Protein AF-A0A0A9Y0E4-F1 (afdb_monomer_lite)

Structure (mmCIF, N/CA/C/O backbone):
data_AF-A0A0A9Y0E4-F1
#
_entry.id   AF-A0A0A9Y0E4-F1
#
loop_
_atom_site.group_PDB
_atom_site.id
_atom_site.type_symbol
_atom_site.label_atom_id
_atom_site.label_alt_id
_atom_site.label_comp_id
_atom_site.label_asym_id
_atom_site.label_entity_id
_atom_site.label_seq_id
_atom_site.pdbx_PDB_ins_code
_atom_site.Cartn_x
_atom_site.Cartn_y
_atom_site.Cartn_z
_atom_site.occupancy
_atom_site.B_iso_or_equiv
_atom_site.auth_seq_id
_atom_site.auth_comp_id
_atom_site.auth_asym_id
_atom_site.auth_atom_id
_atom_site.pdbx_PDB_model_num
ATOM 1 N N . MET A 1 1 ? -11.230 12.456 -2.543 1.00 35.81 1 MET A N 1
ATOM 2 C CA . MET A 1 1 ? -11.346 12.078 -1.119 1.00 35.81 1 MET A CA 1
ATOM 3 C C . MET A 1 1 ? -10.747 10.685 -0.958 1.00 35.81 1 MET A C 1
ATOM 5 O O . MET A 1 1 ? -11.053 9.833 -1.783 1.00 35.81 1 MET A O 1
ATOM 9 N N . ILE A 1 2 ? -9.826 10.468 -0.014 1.00 42.91 2 ILE A N 1
ATOM 10 C CA . ILE A 1 2 ? -9.254 9.136 0.253 1.00 42.91 2 ILE A CA 1
ATOM 11 C C . ILE A 1 2 ? -10.106 8.523 1.364 1.00 42.91 2 ILE A C 1
ATOM 13 O O . ILE A 1 2 ? -9.990 8.925 2.516 1.00 42.91 2 ILE A O 1
ATOM 17 N N . SER A 1 3 ? -11.029 7.640 0.981 1.00 48.78 3 SER A N 1
ATOM 18 C CA . SER A 1 3 ? -11.858 6.852 1.900 1.00 48.78 3 SER A CA 1
ATOM 19 C C . SER A 1 3 ? -11.068 5.618 2.352 1.00 48.78 3 SER A C 1
ATOM 21 O O . SER A 1 3 ? -10.357 5.015 1.540 1.00 48.78 3 SER A O 1
ATOM 23 N N . GLY A 1 4 ? -11.152 5.284 3.644 1.00 52.00 4 GLY A N 1
ATOM 24 C CA . GLY A 1 4 ? -10.603 4.046 4.207 1.00 52.00 4 GLY A CA 1
ATOM 25 C C . GLY A 1 4 ? -9.421 4.181 5.175 1.00 52.00 4 GLY A C 1
ATOM 26 O O . GLY A 1 4 ? -9.015 3.174 5.752 1.00 52.00 4 GLY A O 1
ATOM 27 N N . LEU A 1 5 ? -8.862 5.378 5.391 1.00 56.03 5 LEU A N 1
ATOM 28 C CA . LEU A 1 5 ? -7.753 5.554 6.335 1.00 56.03 5 LEU A CA 1
ATOM 29 C C . LEU A 1 5 ? -8.257 6.026 7.708 1.00 56.03 5 LEU A C 1
ATOM 31 O O . LEU A 1 5 ? -8.472 7.223 7.914 1.00 56.03 5 LEU A O 1
ATOM 35 N N . TRP A 1 6 ? -8.400 5.067 8.629 1.00 60.50 6 TRP A N 1
ATOM 36 C CA . TRP A 1 6 ? -8.866 5.254 10.010 1.00 60.50 6 TRP A CA 1
ATOM 37 C C . TRP A 1 6 ? -10.144 6.086 10.105 1.00 60.50 6 TRP A C 1
ATOM 39 O O . TRP A 1 6 ? -10.147 7.279 10.432 1.00 60.50 6 TRP A O 1
ATOM 49 N N . GLU A 1 7 ? -11.252 5.417 9.828 1.00 65.44 7 GLU A N 1
ATOM 50 C CA . GLU A 1 7 ? -12.558 5.868 10.287 1.00 65.44 7 GLU A CA 1
ATOM 51 C C . GLU A 1 7 ? -12.678 5.553 11.787 1.00 65.44 7 GLU A C 1
ATOM 53 O O . GLU A 1 7 ? -12.257 4.483 12.237 1.00 65.44 7 GLU A O 1
ATOM 58 N N . ARG A 1 8 ? -13.186 6.507 12.585 1.00 65.81 8 ARG A N 1
ATOM 59 C CA . ARG A 1 8 ? -13.373 6.296 14.032 1.00 65.81 8 ARG A CA 1
ATOM 60 C C . ARG A 1 8 ? -14.249 5.065 14.253 1.00 65.81 8 ARG A C 1
ATOM 62 O O . ARG A 1 8 ? -15.207 4.863 13.517 1.00 65.81 8 ARG A O 1
ATOM 69 N N . GLU A 1 9 ? -13.897 4.272 15.265 1.00 74.88 9 GLU A N 1
ATOM 70 C CA . GLU A 1 9 ? -14.642 3.072 15.689 1.00 74.88 9 GLU A CA 1
ATOM 71 C C . GLU A 1 9 ? -14.680 1.933 14.652 1.00 74.88 9 GLU A C 1
ATOM 73 O O . GLU A 1 9 ? -15.409 0.960 14.827 1.00 74.88 9 GLU A O 1
ATOM 78 N N . ARG A 1 10 ? -13.847 2.003 13.602 1.00 79.81 10 ARG A N 1
ATOM 79 C CA . ARG A 1 10 ? -13.694 0.939 12.602 1.00 79.81 10 ARG A CA 1
ATOM 80 C C . ARG A 1 10 ? -12.288 0.354 12.639 1.00 79.81 10 ARG A C 1
ATOM 82 O O . ARG A 1 10 ? -11.294 1.079 12.693 1.00 79.81 10 ARG A O 1
ATOM 89 N N . VAL A 1 11 ? -12.197 -0.972 12.557 1.00 81.69 11 VAL A N 1
ATOM 90 C CA . VAL A 1 11 ? -10.914 -1.675 12.402 1.00 81.69 11 VAL A CA 1
ATOM 91 C C . VAL A 1 11 ? -10.293 -1.284 11.059 1.00 81.69 11 VAL A C 1
ATOM 93 O O . VAL A 1 11 ? -10.971 -1.309 10.034 1.00 81.69 11 VAL A O 1
ATOM 96 N N . ALA A 1 12 ? -9.016 -0.902 11.048 1.00 83.81 12 ALA A N 1
ATOM 97 C CA . ALA A 1 12 ? -8.297 -0.549 9.826 1.00 83.81 12 ALA A CA 1
ATOM 98 C C . ALA A 1 12 ? -7.46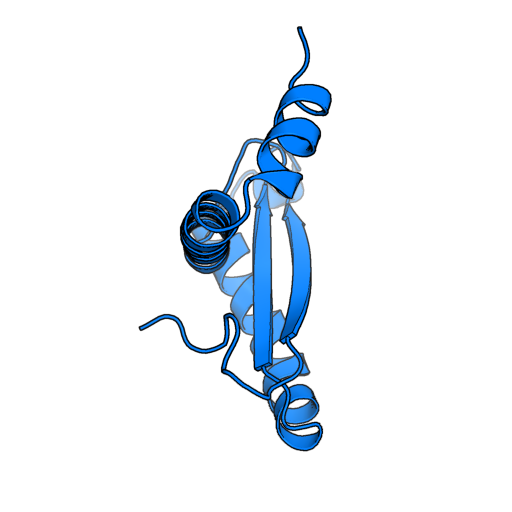2 -1.737 9.331 1.00 83.81 12 ALA A C 1
ATOM 100 O O . ALA A 1 12 ? -6.512 -2.159 9.987 1.00 83.81 12 ALA A O 1
ATOM 101 N N . TYR A 1 13 ? -7.803 -2.255 8.154 1.00 85.38 13 TYR A N 1
ATOM 102 C CA . TYR A 1 13 ? -7.040 -3.274 7.444 1.00 85.38 13 TYR A CA 1
ATOM 103 C C . TYR A 1 13 ? -6.102 -2.601 6.443 1.00 85.38 13 TYR A C 1
ATOM 105 O O . TYR A 1 13 ? -6.542 -1.992 5.462 1.00 85.38 13 TYR A O 1
ATOM 113 N N . LEU A 1 14 ? -4.800 -2.724 6.694 1.00 85.44 14 LEU A N 1
ATOM 114 C CA . LEU A 1 14 ? -3.747 -2.189 5.838 1.00 85.44 14 LEU A CA 1
ATOM 115 C C . LEU A 1 14 ? -3.047 -3.342 5.128 1.00 85.44 14 LEU A C 1
ATOM 117 O O . LEU A 1 14 ? -2.529 -4.251 5.770 1.00 85.44 14 LEU A O 1
ATOM 121 N N . ASP A 1 15 ? -3.024 -3.295 3.802 1.00 86.25 15 ASP A N 1
ATOM 122 C CA . ASP A 1 15 ? -2.390 -4.327 2.987 1.00 86.25 15 ASP A CA 1
ATOM 123 C C . ASP A 1 15 ? -1.300 -3.698 2.121 1.00 86.25 15 ASP A C 1
ATOM 125 O O . ASP A 1 15 ? -1.586 -2.991 1.148 1.00 86.25 15 ASP A O 1
ATOM 129 N N . ASN A 1 16 ? -0.047 -3.941 2.510 1.00 84.50 16 ASN A N 1
ATOM 130 C CA . ASN A 1 16 ? 1.127 -3.390 1.850 1.00 84.50 16 ASN A CA 1
ATOM 131 C C . ASN A 1 16 ? 1.570 -4.279 0.676 1.00 84.50 16 ASN A C 1
ATOM 133 O O . ASN A 1 16 ? 1.673 -5.500 0.795 1.00 84.50 16 ASN A O 1
ATOM 137 N N . ARG A 1 17 ? 1.840 -3.667 -0.478 1.00 84.19 17 ARG A N 1
ATOM 138 C CA . ARG A 1 17 ? 2.534 -4.301 -1.600 1.00 84.19 17 ARG A CA 1
ATOM 139 C C . ARG A 1 17 ? 3.698 -3.424 -2.041 1.00 84.19 17 ARG A C 1
ATOM 141 O O . ARG A 1 17 ? 3.500 -2.292 -2.476 1.00 84.19 17 ARG A O 1
ATOM 148 N N . ILE A 1 18 ? 4.874 -4.038 -2.028 1.00 84.06 18 ILE A N 1
ATOM 149 C CA . ILE A 1 18 ? 6.123 -3.473 -2.524 1.00 84.06 18 ILE A CA 1
ATOM 150 C C . ILE A 1 18 ? 6.324 -3.950 -3.968 1.00 84.06 18 ILE A C 1
ATOM 152 O O . ILE A 1 18 ? 6.216 -5.144 -4.254 1.00 84.06 18 ILE A O 1
ATOM 156 N N . ILE A 1 19 ? 6.566 -3.014 -4.881 1.00 81.69 19 ILE A N 1
ATOM 157 C CA . ILE A 1 19 ? 6.880 -3.259 -6.292 1.00 81.69 19 ILE A CA 1
ATOM 158 C C . ILE A 1 19 ? 8.383 -3.027 -6.477 1.00 81.69 19 ILE A C 1
ATOM 160 O O . ILE A 1 19 ? 8.879 -1.947 -6.183 1.00 81.69 19 ILE A O 1
ATOM 164 N N . SER A 1 20 ? 9.123 -4.014 -6.972 1.00 80.56 20 SER A N 1
ATOM 165 C CA . SER A 1 20 ? 10.510 -3.775 -7.393 1.00 80.56 20 SER A CA 1
ATOM 166 C C . SER A 1 20 ? 10.466 -2.962 -8.690 1.00 80.56 20 SER A C 1
ATOM 168 O O . SER A 1 20 ? 9.898 -3.409 -9.687 1.00 80.56 20 SER A O 1
ATOM 170 N N . ALA A 1 21 ? 10.940 -1.715 -8.628 1.00 69.62 21 ALA A N 1
ATOM 171 C CA . ALA A 1 21 ? 10.883 -0.778 -9.754 1.00 69.62 21 ALA A CA 1
ATOM 172 C C . ALA A 1 21 ? 11.829 -1.190 -10.896 1.00 69.62 21 ALA A C 1
ATOM 174 O O . ALA A 1 21 ? 11.582 -0.880 -12.057 1.00 69.62 21 ALA A O 1
ATOM 175 N N . ASP A 1 22 ? 12.867 -1.942 -10.547 1.00 75.00 22 ASP A N 1
ATOM 176 C CA . ASP A 1 22 ? 13.916 -2.487 -11.399 1.00 75.00 22 ASP A CA 1
ATOM 177 C C . ASP A 1 22 ? 13.595 -3.878 -11.969 1.00 75.00 22 ASP A C 1
ATOM 179 O O . ASP A 1 22 ? 14.361 -4.410 -12.776 1.00 75.00 22 ASP A O 1
ATOM 183 N N . ALA A 1 23 ? 12.463 -4.483 -11.591 1.00 78.69 23 ALA A N 1
ATOM 184 C CA . ALA A 1 23 ? 12.092 -5.787 -12.118 1.00 78.69 23 ALA A CA 1
ATOM 185 C C . ALA A 1 23 ? 11.965 -5.722 -13.645 1.00 78.69 23 ALA A C 1
ATOM 187 O O . ALA A 1 23 ? 11.158 -4.967 -14.190 1.00 78.69 23 ALA A O 1
ATOM 188 N N . THR A 1 24 ? 12.694 -6.593 -14.347 1.00 77.12 24 THR A N 1
ATOM 189 C CA . THR A 1 24 ? 12.694 -6.672 -15.820 1.00 77.12 24 THR A CA 1
ATOM 190 C C . THR A 1 24 ? 11.285 -6.835 -16.399 1.00 77.12 24 THR A C 1
ATOM 192 O O . THR A 1 24 ? 10.986 -6.337 -17.480 1.00 77.12 24 THR A O 1
ATOM 195 N N . LEU A 1 25 ? 10.384 -7.472 -15.645 1.00 75.50 25 LEU A N 1
ATOM 196 C CA . LEU A 1 25 ? 8.977 -7.666 -16.004 1.00 75.50 25 LEU A CA 1
ATOM 197 C C . LEU A 1 25 ? 8.175 -6.348 -16.098 1.00 75.50 25 LEU A C 1
ATOM 199 O O . LEU A 1 25 ? 7.122 -6.311 -16.736 1.00 75.50 25 LEU A O 1
ATOM 203 N N . TYR A 1 26 ? 8.675 -5.268 -15.492 1.00 74.62 26 TYR A N 1
ATOM 204 C CA . TYR A 1 26 ? 8.089 -3.926 -15.513 1.00 74.62 26 TYR A CA 1
ATOM 205 C C . TYR A 1 26 ? 8.879 -2.927 -16.367 1.00 74.62 26 TYR A C 1
ATOM 207 O O . TYR A 1 26 ? 8.451 -1.785 -16.482 1.00 74.62 26 TYR A O 1
ATOM 215 N N . ALA A 1 27 ? 9.967 -3.345 -17.026 1.00 74.19 27 ALA A N 1
ATOM 216 C CA . ALA A 1 27 ? 10.842 -2.452 -17.795 1.00 74.19 27 ALA A CA 1
ATOM 217 C C . ALA A 1 27 ? 10.124 -1.681 -18.923 1.00 74.19 27 ALA A C 1
ATOM 219 O O . ALA A 1 27 ? 10.541 -0.588 -19.292 1.00 74.19 27 ALA A O 1
ATOM 220 N N . SER A 1 28 ? 9.037 -2.236 -19.469 1.00 78.56 28 SER A N 1
ATOM 221 C CA . SER A 1 28 ? 8.206 -1.609 -20.508 1.00 78.56 28 SER A CA 1
ATOM 222 C C . SER A 1 28 ? 6.911 -0.979 -19.978 1.00 78.56 28 SER A C 1
ATOM 224 O O . SER A 1 28 ? 6.078 -0.530 -20.765 1.00 78.56 28 SER A O 1
ATOM 226 N N . GLN A 1 29 ? 6.699 -0.976 -18.660 1.00 78.94 29 GLN A N 1
ATOM 227 C CA . GLN A 1 29 ? 5.443 -0.584 -18.029 1.00 78.94 29 GLN A CA 1
ATOM 228 C C . GLN A 1 29 ? 5.606 0.682 -17.181 1.00 78.94 29 GLN A C 1
ATOM 230 O O . GLN A 1 29 ? 6.622 0.901 -16.532 1.00 78.94 29 GLN A O 1
ATOM 235 N N . ASP A 1 30 ? 4.554 1.498 -17.124 1.00 83.81 30 ASP A N 1
ATOM 236 C CA . ASP A 1 30 ? 4.493 2.636 -16.208 1.00 83.81 30 ASP A CA 1
ATOM 237 C C . ASP A 1 30 ? 4.219 2.154 -14.770 1.00 83.81 30 ASP A C 1
ATOM 239 O O . ASP A 1 30 ? 3.159 1.591 -14.474 1.00 83.81 30 ASP A O 1
ATOM 243 N N . LEU A 1 31 ? 5.154 2.416 -13.852 1.00 78.50 31 LEU A N 1
ATOM 244 C CA . LEU A 1 31 ? 5.031 2.100 -12.422 1.00 78.50 31 LEU A CA 1
ATOM 245 C C . LEU A 1 31 ? 3.792 2.743 -11.775 1.00 78.50 31 LEU A C 1
ATOM 247 O O . LEU A 1 31 ? 3.190 2.177 -10.854 1.00 78.50 31 LEU A O 1
ATOM 251 N N . THR A 1 32 ? 3.342 3.892 -12.283 1.00 81.19 32 THR A N 1
ATOM 252 C CA . THR A 1 32 ? 2.097 4.536 -11.839 1.00 81.19 32 THR A CA 1
ATOM 253 C C . THR A 1 32 ? 0.878 3.707 -12.243 1.00 81.19 32 THR A C 1
ATOM 255 O O . THR A 1 32 ? -0.053 3.522 -11.453 1.00 81.19 32 THR A O 1
ATOM 258 N N . ALA A 1 33 ? 0.872 3.165 -13.460 1.00 83.94 33 ALA A N 1
ATOM 259 C CA . ALA A 1 33 ? -0.177 2.267 -13.923 1.00 83.94 33 ALA A CA 1
ATOM 260 C C . ALA A 1 33 ? -0.163 0.939 -13.149 1.00 83.94 33 ALA A C 1
ATOM 262 O O . ALA A 1 33 ? -1.219 0.486 -12.700 1.00 83.94 33 ALA A O 1
ATOM 263 N N . ILE A 1 34 ? 1.017 0.356 -12.911 1.00 84.56 34 ILE A N 1
ATOM 264 C CA . ILE A 1 34 ? 1.170 -0.880 -12.125 1.00 84.56 34 ILE A CA 1
ATOM 265 C C . ILE A 1 34 ? 0.642 -0.680 -10.703 1.00 84.56 34 ILE A C 1
ATOM 267 O O . ILE A 1 34 ? -0.160 -1.485 -10.220 1.00 84.56 34 ILE A O 1
ATOM 271 N N . SER A 1 35 ? 1.038 0.405 -10.034 1.00 84.56 35 SER A N 1
ATOM 272 C CA . SER A 1 35 ? 0.601 0.685 -8.665 1.00 84.56 35 SER A CA 1
ATOM 273 C C . SER A 1 35 ? -0.913 0.898 -8.576 1.00 84.56 35 SER A C 1
ATOM 275 O O . SER A 1 35 ? -1.571 0.308 -7.713 1.00 84.56 35 SER A O 1
ATOM 277 N N . ARG A 1 36 ? -1.500 1.639 -9.524 1.00 86.12 36 ARG A N 1
ATOM 278 C CA . ARG A 1 36 ? -2.953 1.848 -9.623 1.00 86.12 36 ARG A CA 1
ATOM 279 C C . ARG A 1 36 ? -3.713 0.546 -9.864 1.00 86.12 36 ARG A C 1
ATOM 281 O O . ARG A 1 36 ? -4.751 0.314 -9.237 1.00 86.12 36 ARG A O 1
ATOM 288 N N . ASN A 1 37 ? -3.209 -0.306 -10.752 1.00 88.12 37 ASN A N 1
ATOM 289 C CA . ASN A 1 37 ? -3.806 -1.606 -11.049 1.00 88.12 37 ASN A CA 1
ATOM 290 C C . ASN A 1 37 ? -3.708 -2.542 -9.839 1.00 88.12 37 ASN A C 1
ATOM 292 O O . ASN A 1 37 ? -4.690 -3.195 -9.484 1.00 88.12 37 ASN A O 1
ATOM 296 N N . GLY A 1 38 ? -2.568 -2.537 -9.143 1.00 87.31 38 GLY A N 1
ATOM 297 C CA . GLY A 1 38 ? -2.374 -3.254 -7.886 1.00 87.31 38 GLY A CA 1
ATOM 298 C C . GLY A 1 38 ? -3.357 -2.815 -6.797 1.00 87.31 38 GLY A C 1
ATOM 299 O O . GLY A 1 38 ? -3.982 -3.665 -6.161 1.00 87.31 38 GLY A O 1
ATOM 300 N N . ALA A 1 39 ? -3.554 -1.504 -6.625 1.00 87.69 39 ALA A N 1
ATOM 301 C CA . ALA A 1 39 ? -4.525 -0.958 -5.679 1.00 87.69 39 ALA A CA 1
ATOM 302 C C . ALA A 1 39 ? -5.967 -1.357 -6.039 1.00 87.69 39 ALA A C 1
ATOM 304 O O . ALA A 1 39 ? -6.707 -1.822 -5.172 1.00 87.69 39 ALA A O 1
ATOM 305 N N . ARG A 1 40 ? -6.361 -1.245 -7.318 1.00 89.25 40 ARG A N 1
ATOM 306 C CA . ARG A 1 40 ? -7.691 -1.674 -7.795 1.00 89.25 40 ARG A CA 1
ATOM 307 C C . ARG A 1 40 ? -7.937 -3.164 -7.572 1.00 89.25 40 ARG A C 1
ATOM 309 O O . ARG A 1 40 ? -9.018 -3.533 -7.123 1.00 89.25 40 ARG A O 1
ATOM 316 N N . ALA A 1 41 ? -6.948 -4.009 -7.858 1.00 90.12 41 ALA A N 1
ATOM 317 C CA . ALA A 1 41 ? -7.057 -5.452 -7.668 1.00 90.12 41 ALA A CA 1
ATOM 318 C C . ALA A 1 41 ? -7.257 -5.820 -6.189 1.00 90.12 41 ALA A C 1
ATOM 320 O O . ALA A 1 41 ? -8.113 -6.648 -5.876 1.00 90.12 41 ALA A O 1
ATOM 321 N N . LYS A 1 42 ? -6.520 -5.169 -5.277 1.00 89.31 42 LYS A N 1
ATOM 322 C CA . LYS A 1 42 ? -6.691 -5.352 -3.827 1.00 89.31 42 LYS A CA 1
ATOM 323 C C . LYS A 1 42 ? -8.071 -4.887 -3.353 1.00 89.31 42 LYS A C 1
ATOM 325 O O . LYS A 1 42 ? -8.762 -5.653 -2.690 1.00 89.31 42 LYS A O 1
ATOM 330 N N . ARG A 1 43 ? -8.505 -3.685 -3.750 1.00 89.25 43 ARG A N 1
ATOM 331 C CA . ARG A 1 43 ? -9.837 -3.143 -3.410 1.00 89.25 43 ARG A CA 1
ATOM 332 C C . ARG A 1 43 ? -10.970 -4.060 -3.858 1.00 89.25 43 ARG A C 1
ATOM 334 O O . ARG A 1 43 ? -11.795 -4.460 -3.047 1.00 89.25 43 ARG A O 1
ATOM 341 N N . ARG A 1 44 ? -10.935 -4.520 -5.116 1.00 92.31 44 ARG A N 1
ATOM 342 C CA . ARG A 1 44 ? -11.927 -5.466 -5.657 1.00 92.31 44 ARG A CA 1
ATOM 343 C C . ARG A 1 44 ? -12.059 -6.741 -4.815 1.00 92.31 44 ARG A C 1
ATOM 345 O O . ARG A 1 44 ? -13.143 -7.307 -4.753 1.00 92.31 44 ARG A O 1
ATOM 352 N N . LYS A 1 45 ? -10.966 -7.207 -4.206 1.00 91.31 45 LYS A N 1
ATOM 353 C CA . LYS A 1 45 ? -10.957 -8.420 -3.381 1.00 91.31 45 LYS A CA 1
ATOM 354 C C . LYS A 1 45 ? -11.418 -8.161 -1.943 1.00 91.31 45 LYS A C 1
ATOM 356 O O . LYS A 1 45 ? -12.089 -9.013 -1.373 1.00 91.31 45 LYS A O 1
ATOM 361 N N . ASN A 1 46 ? -11.037 -7.022 -1.367 1.00 87.31 46 ASN A N 1
ATOM 362 C CA . ASN A 1 46 ? -11.047 -6.834 0.084 1.00 87.31 46 ASN A CA 1
ATOM 363 C C . ASN A 1 46 ? -12.037 -5.777 0.590 1.00 87.31 46 ASN A C 1
ATOM 365 O O . ASN A 1 46 ? -12.330 -5.794 1.781 1.00 87.31 46 ASN A O 1
ATOM 369 N N . ASP A 1 47 ? -12.586 -4.911 -0.269 1.00 86.56 47 ASP A N 1
ATOM 370 C CA . ASP A 1 47 ? -13.534 -3.876 0.172 1.00 86.56 47 ASP A CA 1
ATOM 371 C C . ASP A 1 47 ? -14.799 -4.511 0.779 1.00 86.56 47 ASP A C 1
ATOM 373 O O . ASP A 1 47 ? -15.189 -4.173 1.893 1.00 86.56 47 ASP A O 1
ATOM 377 N N . GLN A 1 48 ? -15.395 -5.500 0.100 1.00 90.31 48 GLN A N 1
ATOM 378 C CA . GLN A 1 48 ? -16.608 -6.164 0.589 1.00 90.31 48 GLN A CA 1
ATOM 379 C C . GLN A 1 48 ? -16.370 -6.969 1.885 1.00 90.31 48 GLN A C 1
ATOM 381 O O . GLN A 1 48 ? -17.141 -6.795 2.829 1.00 90.31 48 GLN A O 1
ATOM 386 N N . PRO A 1 49 ? -15.325 -7.819 1.996 1.00 90.94 49 PRO A N 1
ATOM 387 C CA . PRO A 1 49 ? -15.005 -8.476 3.264 1.00 90.94 49 PRO A CA 1
ATOM 388 C C . PRO A 1 49 ? -14.730 -7.503 4.415 1.00 90.94 49 PRO A C 1
ATOM 390 O O . PRO A 1 49 ? -15.171 -7.751 5.534 1.00 90.94 49 PRO A O 1
ATOM 393 N N . ALA A 1 50 ? -14.024 -6.397 4.157 1.00 86.75 50 ALA A N 1
ATOM 394 C CA . ALA A 1 50 ? -13.757 -5.395 5.182 1.00 86.75 50 ALA A CA 1
ATOM 395 C C . ALA A 1 50 ? -15.052 -4.731 5.667 1.00 86.75 50 ALA A C 1
ATOM 397 O O . ALA A 1 50 ? -15.234 -4.574 6.873 1.00 86.75 50 ALA A O 1
ATOM 398 N N . GLU A 1 51 ? -15.974 -4.416 4.755 1.00 86.31 51 GLU A N 1
ATOM 399 C CA . GLU A 1 51 ? -17.267 -3.822 5.100 1.00 86.31 51 GLU A CA 1
ATOM 400 C C . GLU A 1 51 ? -18.132 -4.758 5.957 1.00 86.31 51 GLU A C 1
ATOM 402 O O . GLU A 1 51 ? -18.706 -4.320 6.951 1.00 86.31 51 GLU A O 1
ATOM 407 N N . VAL A 1 52 ? -18.168 -6.062 5.649 1.00 90.25 52 VAL A N 1
ATOM 408 C CA . VAL A 1 52 ? -18.883 -7.069 6.464 1.00 90.25 5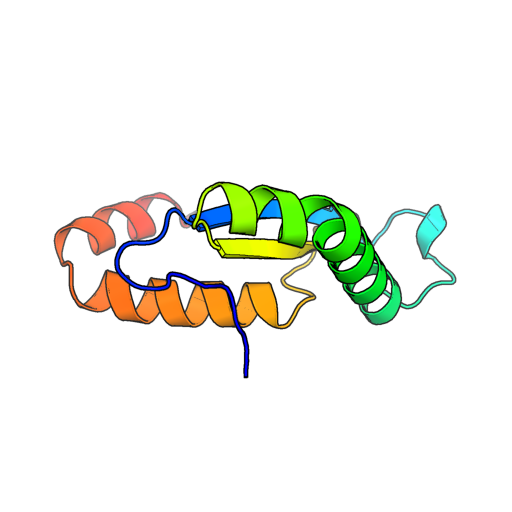2 VAL A CA 1
ATOM 409 C C . VAL A 1 52 ? -18.398 -7.069 7.918 1.00 90.25 52 VAL A C 1
ATOM 411 O O . VAL A 1 52 ? -19.190 -7.255 8.841 1.00 90.25 52 VAL A O 1
ATOM 414 N N . LEU A 1 53 ? -17.109 -6.806 8.134 1.00 88.88 53 LEU A N 1
ATOM 415 C CA . LEU A 1 53 ? -16.492 -6.709 9.459 1.00 88.88 53 LEU A CA 1
ATOM 416 C C . LEU A 1 53 ? -16.599 -5.305 10.076 1.00 88.88 53 LEU A C 1
ATOM 418 O O . LEU A 1 53 ? -15.965 -5.034 11.095 1.00 88.88 53 LEU A O 1
ATOM 422 N N . ARG A 1 54 ? -17.360 -4.392 9.453 1.00 85.62 54 ARG A N 1
ATOM 423 C CA . ARG A 1 54 ? -17.405 -2.954 9.779 1.00 85.62 54 ARG A CA 1
ATOM 424 C C . ARG A 1 54 ? -16.017 -2.307 9.812 1.00 85.62 54 ARG A C 1
ATOM 426 O O . ARG A 1 54 ? -15.808 -1.279 10.452 1.00 85.62 54 ARG A O 1
ATOM 433 N N . GLY A 1 55 ? -15.055 -2.888 9.107 1.00 84.00 55 GLY A N 1
ATOM 434 C CA . GLY A 1 55 ? -13.697 -2.386 8.981 1.00 84.00 55 GLY A CA 1
ATOM 435 C C . GLY A 1 55 ? -13.531 -1.481 7.769 1.00 84.00 55 GLY A C 1
ATOM 436 O O . GLY A 1 55 ? -14.411 -1.371 6.921 1.00 84.00 55 GLY A O 1
ATOM 437 N N . SER A 1 56 ? -12.380 -0.833 7.687 1.00 82.75 56 SER A N 1
ATOM 438 C CA . SER A 1 56 ? -11.948 -0.024 6.551 1.00 82.75 56 SER A CA 1
ATOM 439 C C . SER A 1 56 ? -10.733 -0.680 5.904 1.00 82.75 56 SER A C 1
ATOM 441 O O . SER A 1 56 ? -9.853 -1.171 6.608 1.00 82.75 56 SER A O 1
ATOM 443 N N . PHE A 1 57 ? -10.686 -0.725 4.571 1.00 86.50 57 PHE A N 1
ATOM 444 C CA . PHE A 1 57 ? -9.567 -1.311 3.833 1.00 86.50 57 PHE A CA 1
ATOM 445 C C . PHE A 1 57 ? -8.786 -0.242 3.071 1.00 86.50 57 PHE A C 1
ATOM 447 O O . PHE A 1 57 ? -9.348 0.537 2.294 1.00 86.50 57 PHE A O 1
ATOM 454 N N . THR A 1 58 ? -7.466 -0.240 3.256 1.00 85.50 58 THR A N 1
ATOM 455 C CA . THR A 1 58 ? -6.560 0.636 2.512 1.00 85.50 58 THR A CA 1
ATOM 456 C C . THR A 1 58 ? -5.400 -0.172 1.925 1.00 85.50 58 THR A C 1
ATOM 458 O O . THR A 1 58 ? -4.567 -0.686 2.676 1.00 85.50 58 THR A O 1
ATOM 461 N N . PRO A 1 59 ? -5.291 -0.268 0.585 1.00 86.31 59 PRO A N 1
ATOM 462 C CA . PRO A 1 59 ? -4.097 -0.805 -0.045 1.00 86.31 59 PRO A CA 1
ATOM 463 C C . PRO A 1 59 ? -2.969 0.229 0.022 1.00 86.31 59 PRO A C 1
ATOM 465 O O . PRO A 1 59 ? -3.115 1.361 -0.447 1.00 86.31 59 PRO A O 1
ATOM 468 N N . LEU A 1 60 ? -1.825 -0.176 0.561 1.00 84.62 60 LEU A N 1
ATOM 469 C CA . LEU A 1 60 ? -0.606 0.624 0.585 1.00 84.62 60 LEU A CA 1
ATOM 470 C C . LEU A 1 60 ? 0.326 0.080 -0.495 1.00 84.62 60 LEU A C 1
ATOM 472 O O . LEU A 1 60 ? 0.786 -1.051 -0.401 1.00 84.62 60 LEU A O 1
ATOM 476 N N . ILE A 1 61 ? 0.557 0.851 -1.558 1.00 82.38 61 ILE A N 1
ATOM 477 C CA . ILE A 1 61 ? 1.436 0.436 -2.656 1.00 82.38 61 ILE A CA 1
ATOM 478 C C . ILE A 1 61 ? 2.658 1.351 -2.687 1.00 82.38 61 ILE A C 1
ATOM 480 O O . ILE A 1 61 ? 2.514 2.567 -2.835 1.00 82.38 61 ILE A O 1
ATOM 484 N N . CYS A 1 62 ? 3.846 0.765 -2.579 1.00 80.25 62 CYS A N 1
ATOM 485 C CA . CYS A 1 62 ? 5.126 1.455 -2.731 1.00 80.25 62 CYS A CA 1
ATOM 486 C C . CYS A 1 62 ? 6.039 0.695 -3.698 1.00 80.25 62 CYS A C 1
ATOM 488 O O . CYS A 1 62 ? 5.767 -0.461 -4.031 1.00 80.25 62 CYS A O 1
ATOM 490 N N . SER A 1 63 ? 7.105 1.344 -4.164 1.00 78.69 63 SER A N 1
ATOM 491 C CA . SER A 1 63 ? 8.237 0.654 -4.776 1.00 78.69 63 SER A CA 1
ATOM 492 C C . SER A 1 63 ? 9.422 0.532 -3.832 1.00 78.69 63 SER A C 1
ATOM 494 O O . SER A 1 63 ? 9.487 1.229 -2.820 1.00 78.69 63 SER A O 1
ATOM 496 N N . SER A 1 64 ? 10.378 -0.319 -4.211 1.00 70.56 64 SER A N 1
ATOM 497 C CA . SER A 1 64 ? 11.728 -0.364 -3.633 1.00 70.56 64 SER A CA 1
ATOM 498 C C . SER A 1 64 ? 12.390 1.018 -3.560 1.00 70.56 64 SER A C 1
ATOM 500 O O . SER A 1 64 ? 13.048 1.319 -2.572 1.00 70.56 64 SER A O 1
ATOM 502 N N . ASP A 1 65 ? 12.141 1.877 -4.555 1.00 66.25 65 ASP A N 1
ATOM 503 C CA . ASP A 1 65 ? 12.835 3.167 -4.700 1.00 66.25 65 ASP A CA 1
ATOM 504 C C . ASP A 1 65 ? 12.047 4.354 -4.113 1.00 66.25 65 ASP A C 1
ATOM 506 O O . ASP A 1 65 ? 12.480 5.502 -4.203 1.00 66.25 65 ASP A O 1
ATOM 510 N N . GLY A 1 66 ? 10.863 4.113 -3.532 1.00 61.69 66 GLY A N 1
ATOM 511 C CA . GLY A 1 66 ? 10.048 5.180 -2.946 1.00 61.69 66 GLY A CA 1
ATOM 512 C C . GLY A 1 66 ? 8.533 4.970 -2.990 1.00 61.69 66 GLY A C 1
ATOM 513 O O . GLY A 1 66 ? 8.001 3.935 -3.388 1.00 61.69 66 GLY A O 1
ATOM 514 N N . VAL A 1 67 ? 7.802 5.985 -2.528 1.00 59.62 67 VAL A N 1
ATOM 51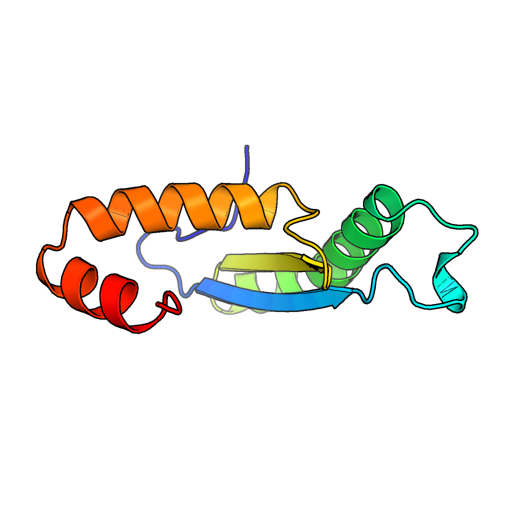5 C CA . VAL A 1 67 ? 6.341 5.945 -2.382 1.00 59.62 67 VAL A CA 1
ATOM 516 C C . VAL A 1 67 ? 5.653 6.265 -3.712 1.00 59.62 67 VAL A C 1
ATOM 518 O O . VAL A 1 67 ? 5.692 7.400 -4.174 1.00 59.62 67 VAL A O 1
ATOM 521 N N . LEU A 1 68 ? 4.964 5.283 -4.303 1.00 59.12 68 LEU A N 1
ATOM 522 C CA . LEU A 1 68 ? 4.361 5.425 -5.638 1.00 59.12 68 LEU A CA 1
ATOM 523 C C . LEU A 1 68 ? 2.876 5.810 -5.653 1.00 59.12 68 LEU A C 1
ATOM 525 O O . LEU A 1 68 ? 2.373 6.227 -6.695 1.00 59.12 68 LEU A O 1
AT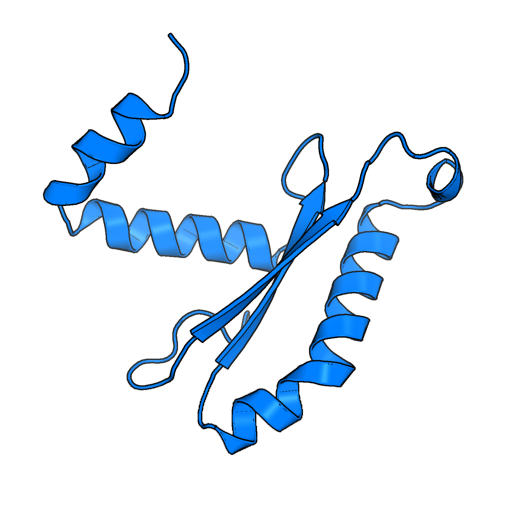OM 529 N N . HIS A 1 69 ? 2.133 5.649 -4.550 1.00 65.38 69 HIS A N 1
ATOM 530 C CA . HIS A 1 69 ? 0.669 5.730 -4.604 1.00 65.38 69 HIS A CA 1
ATOM 531 C C . HIS A 1 69 ? 0.058 6.695 -3.580 1.00 65.38 69 HIS A C 1
ATOM 533 O O . HIS A 1 69 ? 0.468 6.767 -2.422 1.00 65.38 69 HIS A O 1
ATOM 539 N N . LYS A 1 70 ? -0.978 7.428 -4.013 1.00 71.94 70 LYS A N 1
ATOM 540 C CA . LYS A 1 70 ? -1.639 8.503 -3.245 1.00 71.94 70 LYS A CA 1
ATOM 541 C C . LYS A 1 70 ? -2.160 8.047 -1.873 1.00 71.94 70 LYS A C 1
ATOM 543 O O . LYS A 1 70 ? -2.115 8.826 -0.926 1.00 71.94 70 LYS A O 1
ATOM 548 N N . GLU A 1 71 ? -2.624 6.801 -1.752 1.00 68.00 71 GLU A N 1
ATOM 549 C CA . GLU A 1 71 ? -3.040 6.189 -0.483 1.00 68.00 71 GLU A CA 1
ATOM 550 C C . GLU A 1 71 ? -1.881 6.100 0.516 1.00 68.00 71 GLU A C 1
ATOM 552 O O . GLU A 1 71 ? -2.076 6.389 1.693 1.00 68.00 71 GLU A O 1
ATOM 557 N N . PHE A 1 72 ? -0.673 5.778 0.050 1.00 69.06 72 PHE A N 1
ATOM 558 C CA . PHE A 1 72 ? 0.513 5.694 0.897 1.00 69.06 72 PHE A CA 1
ATOM 559 C C . PHE A 1 72 ? 0.937 7.093 1.368 1.00 69.06 72 PHE A C 1
ATOM 561 O O . PHE A 1 72 ? 1.095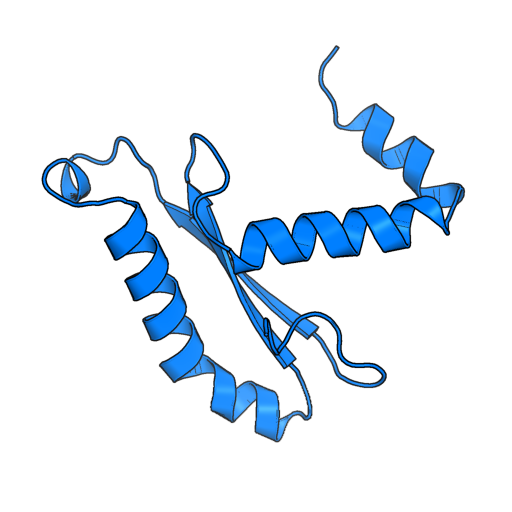 7.318 2.566 1.00 69.06 72 PHE A O 1
ATOM 568 N N . VAL A 1 73 ? 0.981 8.078 0.464 1.00 72.75 73 VAL A N 1
ATOM 569 C CA . VAL A 1 73 ? 1.259 9.485 0.821 1.00 72.75 73 VAL A CA 1
ATOM 570 C C . VAL A 1 73 ? 0.239 10.023 1.833 1.00 72.75 73 VAL A C 1
ATOM 572 O O . VAL A 1 73 ? 0.584 10.749 2.765 1.00 72.75 73 VAL A O 1
ATOM 575 N N . ALA A 1 74 ? -1.037 9.672 1.674 1.00 72.44 74 ALA A N 1
ATOM 576 C CA . ALA A 1 74 ? -2.076 10.079 2.611 1.00 72.44 74 ALA A CA 1
ATOM 577 C C . ALA A 1 74 ? -1.960 9.377 3.965 1.00 72.44 74 ALA A C 1
ATOM 579 O O . ALA A 1 74 ? -2.163 10.033 4.987 1.00 72.44 74 ALA A O 1
ATOM 580 N N . SER A 1 75 ? -1.593 8.089 3.981 1.00 67.50 75 SER A N 1
ATOM 581 C CA . SER A 1 75 ? -1.289 7.374 5.223 1.00 67.50 75 SER A CA 1
ATOM 582 C C . SER A 1 75 ? -0.140 8.017 5.986 1.00 67.50 75 SER A C 1
ATOM 584 O O . SER A 1 75 ? -0.276 8.282 7.175 1.00 67.50 75 SER A O 1
ATOM 586 N N . GLU A 1 76 ? 0.929 8.397 5.291 1.00 72.88 76 GLU A N 1
ATOM 587 C CA . GLU A 1 76 ? 2.091 9.037 5.895 1.00 72.88 76 GLU A CA 1
ATOM 588 C C . GLU A 1 76 ? 1.742 10.409 6.491 1.00 72.88 76 GLU A C 1
ATOM 590 O O . GLU A 1 76 ? 2.082 10.698 7.637 1.00 72.88 76 GLU A O 1
ATOM 595 N N . LYS A 1 77 ? 0.997 11.249 5.755 1.00 74.88 77 LYS A N 1
ATOM 596 C CA . LYS A 1 77 ? 0.537 12.556 6.259 1.00 74.88 77 LYS A CA 1
ATOM 597 C C . LYS A 1 77 ? -0.340 12.422 7.503 1.00 74.88 77 LYS A C 1
ATOM 599 O O . LYS A 1 77 ? -0.214 13.218 8.431 1.00 74.88 77 LYS A O 1
ATOM 604 N N . ARG A 1 78 ? -1.234 11.431 7.524 1.00 69.69 78 ARG A N 1
ATOM 605 C CA . ARG A 1 78 ? -2.152 11.188 8.646 1.00 69.69 78 ARG A CA 1
ATOM 606 C C . ARG A 1 78 ? -1.416 10.628 9.866 1.00 69.69 78 ARG A C 1
ATOM 608 O O . ARG A 1 78 ? -1.688 11.083 10.970 1.00 69.69 78 ARG A O 1
ATOM 615 N N . LEU A 1 79 ? -0.465 9.711 9.658 1.00 70.38 79 LEU A N 1
ATOM 616 C CA . LEU A 1 79 ? 0.418 9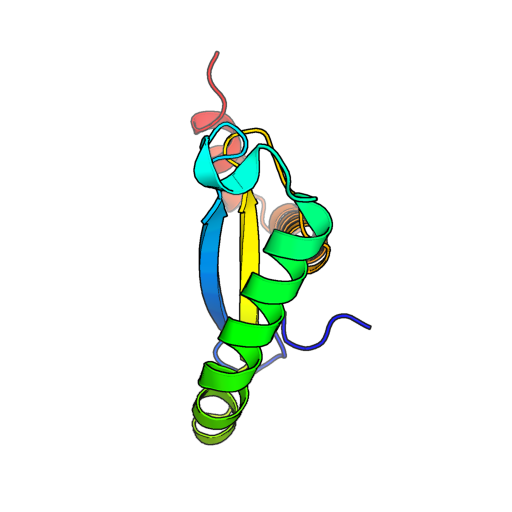.200 10.708 1.00 70.38 79 LEU A CA 1
ATOM 617 C C . LEU A 1 79 ? 1.220 10.340 11.325 1.00 70.38 79 LEU A C 1
ATOM 619 O O . LEU A 1 79 ? 1.143 10.541 12.527 1.00 70.38 79 LEU A O 1
ATOM 623 N N . LYS A 1 80 ? 1.882 11.167 10.508 1.00 69.38 80 LYS A N 1
ATOM 624 C CA . LYS A 1 80 ? 2.617 12.349 10.986 1.00 69.38 80 LYS A CA 1
ATOM 625 C C . LYS A 1 80 ? 1.734 13.287 11.815 1.00 69.38 80 LYS A C 1
ATOM 627 O O . LYS A 1 80 ? 2.164 13.747 12.867 1.00 69.38 80 LYS A O 1
ATOM 632 N N . ALA A 1 81 ? 0.496 13.534 11.386 1.00 67.31 81 ALA A N 1
ATOM 633 C CA . ALA A 1 81 ? -0.445 14.370 12.133 1.00 67.31 81 ALA A CA 1
ATOM 634 C C . ALA A 1 81 ? -0.833 13.776 13.504 1.00 67.31 81 ALA A C 1
ATOM 636 O O . ALA A 1 81 ? -1.004 14.529 14.457 1.00 67.31 81 ALA A O 1
ATOM 637 N N . GLN A 1 82 ? -0.942 12.448 13.616 1.00 61.88 82 GLN A N 1
ATOM 638 C CA . GLN A 1 82 ? -1.220 11.765 14.886 1.00 61.88 82 GLN A CA 1
ATOM 639 C C . GLN A 1 82 ? 0.027 11.649 15.772 1.00 61.88 82 GLN A C 1
ATOM 641 O O . GLN A 1 82 ? -0.059 11.859 16.976 1.00 61.88 82 GLN A O 1
ATOM 646 N N . THR A 1 83 ? 1.202 11.384 15.195 1.00 53.56 83 THR A N 1
ATOM 647 C CA . THR A 1 83 ? 2.463 11.267 15.941 1.00 53.56 83 THR A CA 1
ATOM 648 C C . THR A 1 83 ? 2.885 12.587 16.584 1.00 53.56 83 THR A C 1
ATOM 650 O O . THR A 1 83 ? 3.435 12.580 17.677 1.00 53.56 83 THR A O 1
ATOM 653 N N . VAL A 1 84 ? 2.585 13.735 15.965 1.00 51.97 84 VAL A N 1
ATOM 654 C CA . VAL A 1 84 ? 2.846 15.057 16.569 1.00 51.97 84 VAL A CA 1
ATOM 655 C C . VAL A 1 84 ? 1.999 15.303 17.828 1.00 51.97 84 VAL A C 1
ATOM 657 O O . VAL A 1 84 ? 2.398 16.090 18.684 1.00 51.97 84 VAL A O 1
ATOM 660 N N . GLN A 1 85 ? 0.860 14.620 17.987 1.00 49.41 85 GLN A N 1
ATOM 661 C CA . GLN A 1 85 ? 0.048 14.720 19.204 1.00 49.41 85 GLN A CA 1
ATOM 662 C C . GLN A 1 85 ? 0.560 13.845 20.359 1.00 49.41 85 GLN A C 1
ATOM 664 O O . GLN A 1 85 ? 0.194 14.104 21.503 1.00 49.41 85 GLN A O 1
ATOM 669 N N . ASP A 1 86 ? 1.426 12.860 20.098 1.00 47.53 86 ASP A N 1
ATOM 670 C CA . ASP A 1 86 ? 1.843 11.857 21.080 1.00 47.53 86 ASP A CA 1
ATOM 671 C C . ASP A 1 86 ? 3.377 11.869 21.254 1.00 47.53 86 ASP A C 1
ATOM 673 O O . ASP A 1 86 ? 4.125 11.208 20.528 1.00 47.53 86 ASP A O 1
ATOM 677 N N . ARG A 1 87 ? 3.869 12.658 22.228 1.00 47.94 87 ARG A N 1
ATOM 678 C CA . ARG A 1 87 ? 5.314 12.859 22.518 1.00 47.94 87 ARG A CA 1
ATOM 679 C C . ARG A 1 87 ? 6.088 11.552 22.760 1.00 47.94 87 ARG A C 1
ATOM 681 O O . ARG A 1 87 ? 7.307 11.527 22.615 1.00 47.94 87 ARG A O 1
ATOM 688 N N . SER A 1 88 ? 5.382 10.477 23.090 1.00 51.09 88 SER A N 1
ATOM 689 C CA . SER A 1 88 ? 5.875 9.119 23.326 1.00 51.09 88 SER A CA 1
ATOM 690 C C . SER A 1 88 ? 6.554 8.492 22.096 1.00 51.09 88 SER A C 1
ATOM 692 O O . SER A 1 88 ? 7.536 7.764 22.224 1.00 51.09 88 SER A O 1
ATOM 694 N N . TYR A 1 89 ? 6.057 8.785 20.887 1.00 43.53 89 TYR A N 1
ATOM 695 C CA . TYR A 1 89 ? 6.476 8.112 19.646 1.00 43.53 89 TYR A CA 1
ATOM 696 C C . TYR A 1 89 ? 7.642 8.793 18.921 1.00 43.53 89 TYR A C 1
ATOM 698 O O . TYR A 1 89 ? 8.308 8.172 18.089 1.00 43.53 89 TYR A O 1
ATOM 706 N N . GLN A 1 90 ? 7.935 10.052 19.249 1.00 41.09 90 GLN A N 1
ATOM 707 C CA . GLN A 1 90 ? 9.021 10.817 18.630 1.00 41.09 90 GLN A CA 1
ATOM 708 C C . GLN A 1 90 ? 10.405 10.219 18.952 1.00 41.09 90 GLN A C 1
ATOM 710 O O . GLN A 1 90 ? 11.310 10.275 18.123 1.00 41.09 90 GLN A O 1
ATOM 715 N N . ALA A 1 91 ? 10.534 9.551 20.104 1.00 42.50 91 ALA A N 1
ATOM 716 C CA . ALA A 1 91 ? 11.731 8.805 20.487 1.00 42.50 91 ALA A CA 1
ATOM 717 C C . ALA A 1 91 ? 11.956 7.537 19.636 1.00 42.50 91 ALA A C 1
ATOM 719 O O . ALA A 1 91 ? 13.096 7.192 19.348 1.00 42.50 91 ALA A O 1
ATOM 720 N N . CYS A 1 92 ? 10.886 6.870 19.185 1.00 35.31 92 CYS A N 1
ATOM 721 C CA . CYS A 1 92 ? 10.982 5.625 18.417 1.00 35.31 92 CYS A CA 1
ATOM 722 C C . CYS A 1 92 ? 11.300 5.873 16.930 1.00 35.31 92 CYS A C 1
ATOM 724 O O . CYS A 1 92 ? 11.971 5.066 16.298 1.00 35.31 92 CYS A O 1
ATOM 726 N N . MET A 1 93 ? 10.894 7.016 16.362 1.00 35.19 93 MET A N 1
ATOM 727 C CA . MET A 1 93 ? 11.270 7.372 14.984 1.00 35.19 93 MET A CA 1
ATOM 728 C C . MET A 1 93 ? 12.743 7.788 14.853 1.00 35.19 93 MET A C 1
ATOM 730 O O . MET A 1 93 ? 13.360 7.516 13.826 1.00 35.19 93 MET A O 1
ATOM 734 N N . LEU A 1 94 ? 13.322 8.405 15.890 1.00 42.03 94 LEU A N 1
ATOM 735 C CA . LEU A 1 94 ? 14.739 8.788 15.901 1.00 42.03 94 LEU A CA 1
ATOM 736 C C . LEU A 1 94 ? 15.684 7.577 15.964 1.00 42.03 94 LEU A C 1
ATOM 738 O O . LEU A 1 94 ? 16.814 7.684 15.507 1.00 42.03 94 LEU A O 1
ATOM 742 N N . SER A 1 95 ? 15.227 6.423 16.464 1.00 39.78 95 SER A N 1
ATOM 743 C CA . SER A 1 95 ? 16.021 5.186 16.512 1.00 39.78 95 SER A CA 1
ATOM 744 C C . SER A 1 95 ? 15.968 4.336 15.234 1.00 39.78 95 SER A C 1
ATOM 746 O O . SER A 1 95 ? 16.639 3.312 15.167 1.00 39.78 95 SER A O 1
ATOM 748 N N . VAL A 1 96 ? 15.146 4.709 14.244 1.00 39.88 96 VAL A N 1
ATOM 749 C CA . VAL A 1 96 ? 14.956 3.945 12.989 1.00 39.88 96 VAL A CA 1
ATOM 750 C C . VAL A 1 96 ? 15.558 4.674 11.777 1.00 39.88 96 VAL A C 1
ATOM 752 O O . VAL A 1 96 ? 15.648 4.107 10.690 1.00 39.88 96 VAL A O 1
ATOM 755 N N . LEU A 1 97 ? 16.018 5.916 11.948 1.00 31.00 97 LEU A N 1
ATOM 756 C CA . LEU A 1 97 ? 16.827 6.602 10.942 1.00 31.00 97 LEU A CA 1
ATOM 757 C C . LEU A 1 97 ? 18.294 6.172 11.110 1.00 31.00 97 LEU A C 1
ATOM 759 O O . LEU A 1 97 ? 18.807 6.257 12.226 1.00 31.00 97 LEU A O 1
ATOM 763 N N . PRO A 1 98 ? 18.973 5.696 10.052 1.00 35.53 98 PRO A N 1
ATOM 764 C CA . PRO A 1 98 ? 20.388 5.374 10.150 1.00 35.53 98 PRO A CA 1
ATOM 765 C C . PRO A 1 98 ? 21.192 6.667 10.346 1.00 35.53 98 PRO A C 1
ATOM 767 O O . PRO A 1 98 ? 20.867 7.695 9.745 1.00 35.53 98 PRO A O 1
ATOM 770 N N . HIS A 1 99 ? 22.197 6.594 11.221 1.00 41.00 99 HIS A N 1
ATOM 771 C CA . HIS A 1 99 ? 23.211 7.632 11.421 1.00 41.00 99 HIS A CA 1
ATOM 772 C C . HIS A 1 99 ? 24.042 7.873 10.160 1.00 41.00 99 HIS A C 1
ATOM 774 O O . HIS A 1 99 ? 24.331 6.881 9.451 1.00 41.00 99 HIS A O 1
#

Sequence (99 aa):
MISGLWERERVAYLDNRIISADATLYASQDLTAISRNGARAKRRKNDQPAEVLRGSFTPLICSSDGVLHKEFVASEKRLKAQTVQDRSYQACMLSVLPH

Foldseek 3Di:
DDPFQDDDPAAHAEAEDEAACPPPVCPVDDPLVVQVVVQVVCCVVPVVVSVVRSHGYQYQYAYPVGGRDPSNVVNVVVVVVVVVVPVVCVVVVVVPDDD

Organism: Lygus hesperus (NCBI:txid30085)

pLDDT: mean 71.23, std 16.91, range [31.0, 92.31]

Radius of gyration: 15.58 Å; chains: 1; bounding box: 42×24×44 Å

Secondary structure (DSSP, 8-state):
----S--TTS-EEEEEEEE-TT-GGGTTS-HHHHHHHHHHHHHHHHHHHHHHTT-EEEEEEEETTB---HHHHHHHHHHHHHHTT-TTTHHHHHTTS--